Protein AF-A0A927GPP3-F1 (afdb_monomer_lite)

Foldseek 3Di:
DDDDPPPPDDDPPVVPPQPDPDDGDDDPVVCVVCPPQAADPVPRDGDD

pLDDT: mean 73.29, std 16.12, range [48.59, 95.25]

Sequence (48 aa):
MSQPLDSVTAGHTPEDQDRDVPGAAWSFETKQIHAGAVPDPATGARAV

Structure (mmCIF, N/CA/C/O backbone):
data_AF-A0A927GPP3-F1
#
_entry.id   AF-A0A927GPP3-F1
#
loop_
_atom_site.group_PDB
_atom_site.id
_atom_site.type_symbol
_atom_site.label_atom_id
_atom_site.label_alt_id
_atom_site.label_comp_id
_atom_site.label_asym_id
_atom_site.label_entity_id
_atom_site.label_seq_id
_atom_site.pdbx_PDB_ins_code
_atom_site.Cartn_x
_atom_site.Cartn_y
_atom_site.Cartn_z
_atom_site.occupancy
_atom_site.B_iso_or_equiv
_atom_site.auth_seq_id
_atom_site.auth_comp_id
_atom_site.auth_asym_id
_atom_site.auth_atom_id
_atom_site.pdbx_PDB_model_num
ATOM 1 N N . MET A 1 1 ? -22.017 31.797 22.609 1.00 48.59 1 MET A N 1
ATOM 2 C CA . MET A 1 1 ? -22.321 30.352 22.619 1.00 48.59 1 MET A CA 1
ATOM 3 C C . MET A 1 1 ? -20.992 29.618 22.746 1.00 48.59 1 MET A C 1
ATOM 5 O O . MET A 1 1 ? -20.335 29.430 21.736 1.00 48.59 1 MET A O 1
ATOM 9 N N . SER A 1 2 ? -20.548 29.308 23.968 1.00 68.00 2 SER A N 1
ATOM 10 C CA . SER A 1 2 ? -19.347 28.490 24.202 1.00 68.00 2 SER A CA 1
ATOM 11 C C . SER A 1 2 ? -19.814 27.116 24.641 1.00 68.00 2 SER A C 1
ATOM 13 O O . SER A 1 2 ? -20.471 27.008 25.674 1.00 68.00 2 SER A O 1
ATOM 15 N N . GLN A 1 3 ? -19.543 26.092 23.838 1.00 63.22 3 GLN A N 1
ATOM 16 C CA . GLN A 1 3 ? -19.768 24.722 24.283 1.00 63.22 3 GLN A CA 1
ATOM 17 C C . GLN A 1 3 ? -18.655 24.329 25.273 1.00 63.22 3 GLN A C 1
ATOM 19 O O . GLN A 1 3 ? -17.495 24.667 25.024 1.00 63.22 3 GLN A O 1
ATOM 24 N N . PRO A 1 4 ? -18.991 23.679 26.401 1.00 65.12 4 PRO A N 1
ATOM 25 C CA . PRO A 1 4 ? -18.009 23.217 27.377 1.00 65.12 4 PRO A CA 1
ATOM 26 C C . PRO A 1 4 ? -17.213 22.034 26.808 1.00 65.12 4 PRO A C 1
ATOM 28 O O . PRO A 1 4 ? -17.773 21.162 26.149 1.00 65.12 4 PRO A O 1
ATOM 31 N N . LEU A 1 5 ? -15.903 22.008 27.059 1.00 65.00 5 LEU A N 1
ATOM 32 C CA . LEU A 1 5 ? -14.962 20.999 26.546 1.00 65.00 5 LEU A CA 1
ATOM 33 C C . LEU A 1 5 ? -15.069 19.641 27.278 1.00 65.00 5 LEU A C 1
ATOM 35 O O . LEU A 1 5 ? -14.290 18.729 27.014 1.00 65.00 5 LEU A O 1
ATOM 39 N N . ASP A 1 6 ? -16.056 19.475 28.159 1.00 59.50 6 ASP A N 1
ATOM 40 C CA . ASP A 1 6 ? -16.207 18.329 29.064 1.00 59.50 6 ASP A CA 1
ATOM 41 C C . ASP A 1 6 ? -16.971 17.136 28.451 1.00 59.50 6 ASP A C 1
ATOM 43 O O . ASP A 1 6 ? -17.684 16.415 29.144 1.00 59.50 6 ASP A O 1
ATOM 47 N N . SER A 1 7 ? -16.876 16.908 27.137 1.00 57.56 7 SER A N 1
ATOM 48 C CA . SER A 1 7 ? -17.506 15.743 26.476 1.00 57.56 7 SER A CA 1
ATOM 49 C C . SER A 1 7 ? -16.550 14.885 25.647 1.00 57.56 7 SER A C 1
ATOM 51 O O . SER A 1 7 ? -16.985 14.024 24.889 1.00 57.56 7 SER A O 1
ATOM 53 N N . VAL A 1 8 ? -15.240 15.052 25.834 1.00 64.25 8 VAL A N 1
ATOM 54 C CA . VAL A 1 8 ? -14.224 14.123 25.320 1.00 64.25 8 VAL A CA 1
ATOM 55 C C . VAL A 1 8 ? -13.714 13.278 26.481 1.00 64.25 8 VAL A C 1
ATOM 57 O O . VAL A 1 8 ? -12.643 13.520 27.021 1.00 64.25 8 VAL A O 1
ATOM 60 N N . THR A 1 9 ? -14.483 12.278 26.906 1.00 65.25 9 THR A N 1
ATOM 61 C CA . THR A 1 9 ? -13.868 11.103 27.528 1.00 65.25 9 THR A CA 1
ATOM 62 C C . THR A 1 9 ? -14.751 9.868 27.402 1.00 65.25 9 THR A C 1
ATOM 64 O O . THR A 1 9 ? -15.970 9.941 27.524 1.00 65.25 9 THR A O 1
ATOM 67 N N . 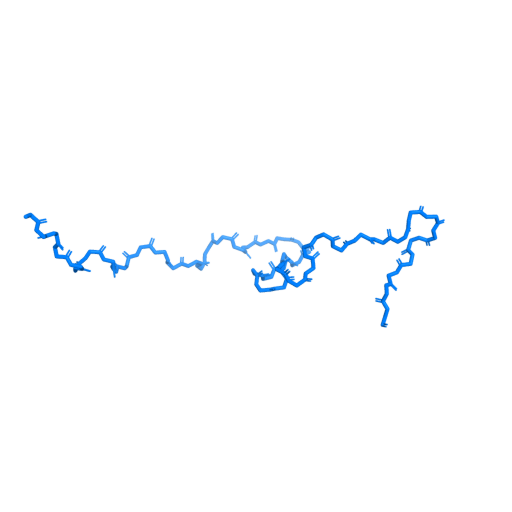ALA A 1 10 ? -14.068 8.741 27.212 1.00 56.34 10 ALA A N 1
ATOM 68 C CA . ALA A 1 10 ? -14.521 7.371 27.426 1.00 56.34 10 ALA A CA 1
ATOM 69 C C . ALA A 1 10 ? -15.492 6.766 26.395 1.00 56.34 10 ALA A C 1
ATOM 71 O O . ALA A 1 10 ? -16.695 6.661 26.614 1.00 56.34 10 ALA A O 1
ATOM 72 N N . GLY A 1 11 ? -14.925 6.244 25.301 1.00 48.59 11 GLY A N 1
ATOM 73 C CA . GLY A 1 11 ? -15.658 5.349 24.402 1.00 48.59 11 GLY A CA 1
ATOM 74 C C . GLY A 1 11 ? -14.857 4.697 23.276 1.00 48.59 11 GLY A C 1
ATOM 75 O O . GLY A 1 11 ? -15.445 4.362 22.258 1.00 48.59 11 GLY A O 1
ATOM 76 N N . HIS A 1 12 ? -13.538 4.533 23.401 1.00 52.47 12 HIS A N 1
ATOM 77 C CA . HIS A 1 12 ? -12.795 3.646 22.503 1.00 52.47 12 HIS A CA 1
ATOM 78 C C . HIS A 1 12 ? -11.595 3.075 23.252 1.00 52.47 12 HIS A C 1
ATOM 80 O O . HIS A 1 12 ? -10.481 3.574 23.136 1.00 52.47 12 HIS A O 1
ATOM 86 N N . THR A 1 13 ? -11.817 2.035 24.052 1.00 53.97 13 THR A N 1
ATOM 87 C CA . THR A 1 13 ? -10.728 1.107 24.358 1.00 53.97 13 THR A CA 1
ATOM 88 C C . THR A 1 13 ? -10.464 0.349 23.051 1.00 53.97 13 THR A C 1
ATOM 90 O O . THR A 1 13 ? -11.352 -0.386 22.623 1.00 53.97 13 THR A O 1
ATOM 93 N N . PRO A 1 14 ? -9.327 0.524 22.350 1.00 59.34 14 PRO A N 1
ATOM 94 C CA . PRO A 1 14 ? -9.054 -0.190 21.097 1.00 59.34 14 PRO A CA 1
ATOM 95 C C . PRO A 1 14 ? -8.743 -1.686 21.310 1.00 59.34 14 PRO A C 1
ATOM 97 O O . PRO A 1 14 ? -8.077 -2.297 20.488 1.00 59.34 14 PRO A O 1
ATOM 100 N N . GLU A 1 15 ? -9.197 -2.302 22.403 1.00 57.47 15 GLU A N 1
ATOM 101 C CA . GLU A 1 15 ? -8.751 -3.641 22.820 1.00 57.47 15 GLU A CA 1
ATOM 102 C C . GLU A 1 15 ? -9.449 -4.813 22.112 1.00 57.47 15 GLU A C 1
ATOM 104 O O . GLU A 1 15 ? -9.208 -5.962 22.467 1.00 57.47 15 GLU A O 1
ATOM 109 N N . ASP A 1 16 ? -10.253 -4.572 21.071 1.00 55.75 16 ASP A N 1
ATOM 110 C CA . ASP A 1 16 ? -10.876 -5.659 20.296 1.00 55.75 16 ASP A CA 1
ATOM 111 C C . ASP A 1 16 ? -11.025 -5.343 18.795 1.00 55.75 16 ASP A C 1
ATOM 113 O O . ASP A 1 16 ? -12.035 -5.671 18.186 1.00 55.75 16 ASP A O 1
ATOM 117 N N . GLN A 1 17 ? -10.046 -4.675 18.173 1.00 54.44 17 GLN A N 1
ATOM 118 C CA . GLN A 1 17 ? -10.014 -4.539 16.699 1.00 54.44 17 GLN A CA 1
ATOM 119 C C . GLN A 1 17 ? -8.868 -5.329 16.039 1.00 54.44 17 GLN A C 1
ATOM 121 O O . GLN A 1 17 ? -8.951 -5.623 14.853 1.00 54.44 17 GLN A O 1
ATOM 126 N N . ASP A 1 18 ? -7.858 -5.762 16.806 1.00 54.38 18 ASP A N 1
ATOM 127 C CA . ASP A 1 18 ? -6.648 -6.425 16.289 1.00 54.38 18 ASP A CA 1
ATOM 128 C C . ASP A 1 18 ? -6.498 -7.886 16.759 1.00 54.38 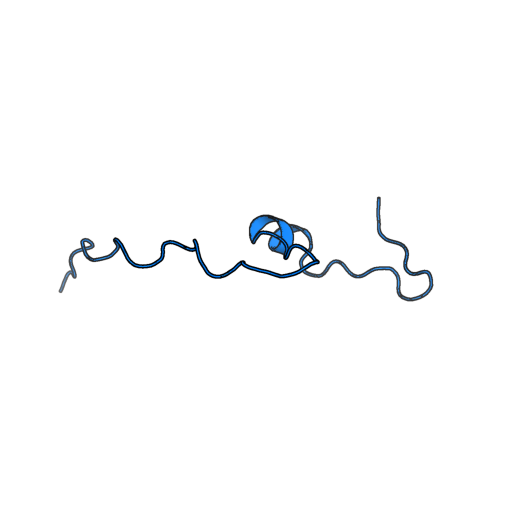18 ASP A C 1
ATOM 130 O O . ASP A 1 18 ? -5.388 -8.380 16.967 1.00 54.38 18 ASP A O 1
ATOM 134 N N . ARG A 1 19 ? -7.596 -8.644 16.901 1.00 58.88 19 ARG A N 1
ATOM 135 C CA . ARG A 1 19 ? -7.493 -10.120 16.869 1.00 58.88 19 ARG A CA 1
ATOM 136 C C . ARG A 1 19 ? -7.289 -10.580 15.420 1.00 58.88 19 ARG A C 1
ATOM 138 O O . ARG A 1 19 ? -8.110 -11.298 14.858 1.00 58.88 19 ARG A O 1
ATOM 145 N N . ASP A 1 20 ? -6.190 -10.124 14.826 1.00 57.81 20 ASP A N 1
ATOM 146 C CA . ASP A 1 20 ? -5.734 -10.494 13.493 1.00 57.81 20 ASP A CA 1
ATOM 147 C C . ASP A 1 20 ? -5.045 -11.863 13.572 1.00 57.81 20 ASP A C 1
ATOM 149 O O . ASP A 1 20 ? -4.027 -12.066 14.241 1.00 57.81 20 ASP A O 1
ATOM 153 N N . VAL A 1 21 ? -5.660 -12.840 12.918 1.00 56.94 21 VAL A N 1
ATOM 154 C CA . VAL A 1 21 ? -5.099 -14.171 12.680 1.00 56.94 21 VAL A CA 1
ATOM 155 C C . VAL A 1 21 ? -3.988 -14.039 11.612 1.00 56.94 21 VAL A C 1
ATOM 157 O O . VAL A 1 21 ? -3.829 -13.006 10.973 1.00 56.94 21 VAL A O 1
ATOM 160 N N . PRO A 1 22 ? -3.180 -15.080 11.396 1.00 48.62 22 PRO A N 1
ATOM 161 C CA . PRO A 1 22 ? -1.724 -14.994 11.454 1.00 48.62 22 PRO A CA 1
ATOM 162 C C . PRO A 1 22 ? -1.108 -14.072 10.376 1.00 48.62 22 PRO A C 1
ATOM 164 O O . PRO A 1 22 ? -1.048 -14.424 9.198 1.00 48.62 22 PRO A O 1
ATOM 167 N N . GLY A 1 23 ? -0.577 -12.926 10.811 1.00 56.44 23 GLY A N 1
ATOM 168 C CA . GLY A 1 23 ? 0.105 -11.949 9.953 1.00 56.44 23 GLY A CA 1
ATOM 169 C C . GLY A 1 23 ? 0.041 -10.540 10.534 1.00 56.44 23 GLY A C 1
ATOM 170 O O . GLY A 1 23 ? -0.429 -9.638 9.855 1.00 56.44 23 GLY A O 1
ATOM 171 N N . ALA A 1 24 ? 0.450 -10.395 11.801 1.00 68.31 24 ALA A N 1
ATOM 172 C CA . ALA A 1 24 ? 0.321 -9.197 12.637 1.00 68.31 24 ALA A CA 1
ATOM 173 C C . ALA A 1 24 ? 0.275 -7.880 11.843 1.00 68.31 24 ALA A C 1
ATOM 175 O O . ALA A 1 24 ? 1.284 -7.428 11.289 1.00 68.31 24 ALA A O 1
ATOM 176 N N . ALA A 1 25 ? -0.908 -7.269 11.802 1.00 77.06 25 ALA A N 1
ATOM 177 C CA . ALA A 1 25 ? -1.095 -5.967 11.195 1.00 77.06 25 ALA A CA 1
ATOM 178 C C . ALA A 1 25 ? -0.185 -4.932 11.877 1.00 77.06 25 ALA A C 1
ATOM 180 O O . ALA A 1 25 ? -0.022 -4.914 13.096 1.00 77.06 25 ALA A O 1
ATOM 181 N N . TRP A 1 26 ? 0.436 -4.059 11.083 1.00 84.75 26 TRP A N 1
ATOM 182 C CA . TRP A 1 26 ? 1.293 -3.000 11.613 1.00 84.75 26 TRP A CA 1
ATOM 183 C C . TRP A 1 26 ? 0.522 -2.032 12.514 1.00 84.75 26 TRP A C 1
ATOM 185 O O . TRP A 1 26 ? -0.576 -1.582 12.159 1.00 84.75 26 TRP A O 1
ATOM 195 N N . SER A 1 27 ? 1.169 -1.619 13.607 1.00 89.69 27 SER A N 1
ATOM 196 C CA . SER A 1 27 ? 0.730 -0.491 14.426 1.00 89.69 27 SER A CA 1
ATOM 197 C C . SER A 1 27 ? 0.630 0.785 13.588 1.00 89.69 27 SER A C 1
ATOM 199 O O . SER A 1 27 ? 1.318 0.948 12.573 1.00 89.69 27 SER A O 1
ATOM 201 N N . PHE A 1 28 ? -0.218 1.717 14.023 1.00 88.31 28 PHE A N 1
ATOM 202 C CA . PHE A 1 28 ? -0.440 2.984 13.325 1.00 88.31 28 PHE A CA 1
ATOM 203 C C . PHE A 1 28 ? 0.867 3.747 13.061 1.00 88.31 28 PHE A C 1
ATOM 205 O O . PHE A 1 28 ? 1.113 4.148 11.925 1.00 88.31 28 PHE A O 1
ATOM 212 N N . GLU A 1 29 ? 1.740 3.881 14.062 1.00 91.25 29 GLU A N 1
ATOM 213 C CA . GLU A 1 29 ? 3.041 4.551 13.911 1.00 91.25 29 GLU A CA 1
ATOM 214 C C . GLU A 1 29 ? 3.910 3.892 12.828 1.00 91.25 29 GLU A C 1
ATOM 216 O O . GLU A 1 29 ? 4.502 4.574 11.993 1.00 91.25 29 GLU A O 1
ATOM 221 N 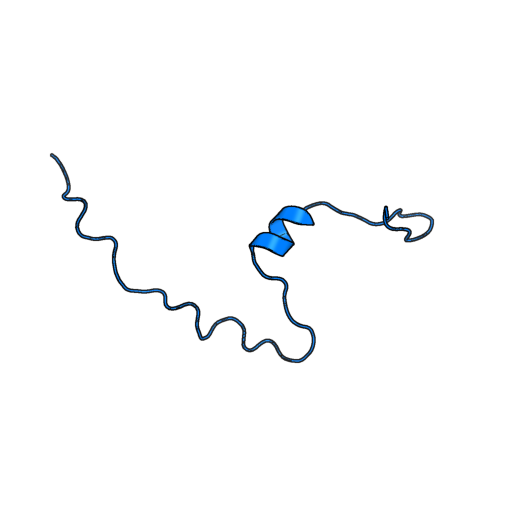N . THR A 1 30 ? 3.925 2.558 12.771 1.00 90.44 30 THR A N 1
ATOM 222 C CA . THR A 1 30 ? 4.667 1.807 11.751 1.00 90.44 30 THR A CA 1
ATOM 223 C C . THR A 1 30 ? 4.089 2.028 10.357 1.00 90.44 30 THR A C 1
ATOM 225 O O . THR A 1 30 ? 4.851 2.176 9.401 1.00 90.44 30 THR A O 1
ATOM 228 N N . LYS A 1 31 ? 2.760 2.112 10.221 1.00 89.25 31 LYS A N 1
ATOM 229 C CA . LYS A 1 31 ? 2.114 2.442 8.943 1.00 89.25 31 LYS A CA 1
ATOM 230 C C . LYS A 1 31 ? 2.507 3.838 8.455 1.00 89.25 31 LYS A C 1
ATOM 232 O O . LYS A 1 31 ? 2.751 3.985 7.265 1.00 89.25 31 LYS A O 1
ATOM 237 N N . GLN A 1 32 ? 2.626 4.829 9.346 1.00 92.06 32 GLN A N 1
ATOM 238 C CA . GLN A 1 32 ? 3.036 6.189 8.965 1.00 92.06 32 GLN A CA 1
ATOM 239 C C . GLN A 1 32 ? 4.453 6.228 8.378 1.00 92.06 32 GLN A C 1
ATOM 241 O O . GLN A 1 32 ? 4.673 6.870 7.357 1.00 92.06 32 GLN A O 1
ATOM 246 N N . ILE A 1 33 ? 5.400 5.498 8.978 1.00 90.06 33 ILE A N 1
ATOM 247 C CA . ILE A 1 33 ? 6.798 5.443 8.512 1.00 90.06 33 ILE A CA 1
ATOM 248 C C . ILE A 1 33 ? 6.906 4.820 7.111 1.00 90.06 33 ILE A C 1
ATOM 250 O O . ILE A 1 33 ? 7.724 5.247 6.301 1.00 90.06 33 ILE A O 1
ATOM 254 N N . HIS A 1 34 ? 6.082 3.811 6.822 1.00 88.19 34 HIS A N 1
ATOM 255 C CA . HIS A 1 34 ? 6.164 3.024 5.586 1.00 88.19 34 HIS A CA 1
ATOM 256 C C . HIS A 1 34 ? 5.120 3.426 4.535 1.00 88.19 34 HIS A C 1
ATOM 258 O O . HIS A 1 34 ? 5.022 2.786 3.485 1.00 88.19 34 HIS A O 1
ATOM 264 N N . ALA A 1 35 ? 4.330 4.469 4.796 1.00 88.06 35 ALA A N 1
ATOM 265 C CA . ALA A 1 35 ? 3.331 4.953 3.860 1.00 88.06 35 ALA A CA 1
ATOM 266 C C . ALA A 1 35 ? 4.008 5.404 2.556 1.00 88.06 35 ALA A C 1
ATOM 268 O O . ALA A 1 35 ? 4.872 6.276 2.552 1.00 88.06 35 ALA A O 1
ATOM 269 N N . GLY A 1 36 ? 3.624 4.785 1.437 1.00 87.50 36 GLY A N 1
ATOM 270 C CA . GLY A 1 36 ? 4.185 5.094 0.119 1.00 87.50 36 GLY A CA 1
ATOM 271 C C . GLY A 1 36 ? 5.548 4.457 -0.176 1.00 87.50 36 GLY A C 1
ATOM 272 O O . GLY A 1 36 ? 6.068 4.653 -1.271 1.00 87.50 36 GLY A O 1
ATOM 273 N N . ALA A 1 37 ? 6.112 3.662 0.740 1.00 90.69 37 AL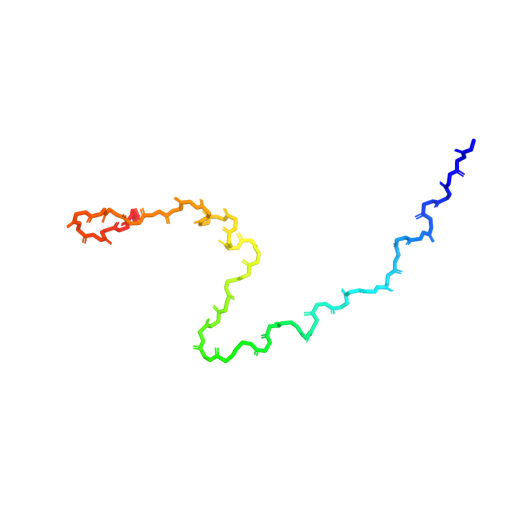A A N 1
ATOM 274 C CA . ALA A 1 37 ? 7.297 2.867 0.444 1.00 90.69 37 ALA A CA 1
ATOM 275 C C . ALA A 1 37 ? 6.928 1.725 -0.517 1.00 90.69 37 ALA A C 1
ATOM 277 O O . ALA A 1 37 ? 6.211 0.791 -0.150 1.00 90.69 37 ALA A O 1
ATOM 278 N N . VAL A 1 38 ? 7.430 1.797 -1.750 1.00 90.62 38 VAL A N 1
ATOM 279 C CA . VAL 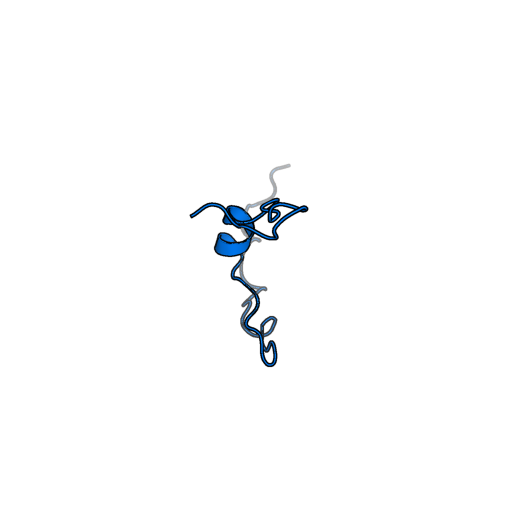A 1 38 ? 7.228 0.777 -2.787 1.00 90.62 38 VAL A CA 1
ATOM 280 C C . VAL A 1 38 ? 8.592 0.192 -3.165 1.00 90.62 38 VAL A C 1
ATOM 282 O O . VAL A 1 38 ? 9.535 0.960 -3.361 1.00 90.62 38 VAL A O 1
ATOM 285 N N . PRO A 1 39 ? 8.739 -1.144 -3.232 1.00 90.38 39 PRO A N 1
ATOM 286 C CA . PRO A 1 39 ? 9.971 -1.764 -3.712 1.00 90.38 39 PRO A CA 1
ATOM 287 C C . PRO A 1 39 ? 10.227 -1.426 -5.187 1.00 90.38 39 PRO A C 1
ATOM 289 O O . PRO A 1 39 ? 9.295 -1.130 -5.934 1.00 90.38 39 PRO A O 1
ATOM 292 N N . ASP A 1 40 ? 11.485 -1.506 -5.618 1.00 92.69 40 ASP A N 1
ATOM 293 C CA . ASP A 1 40 ? 11.849 -1.302 -7.022 1.00 92.69 40 ASP A CA 1
ATOM 294 C C . ASP A 1 40 ? 11.056 -2.262 -7.940 1.00 92.69 40 ASP A C 1
ATOM 296 O O . ASP A 1 40 ? 11.072 -3.472 -7.709 1.00 92.69 40 ASP A O 1
ATOM 300 N N . PRO A 1 41 ? 10.364 -1.775 -8.986 1.00 90.81 41 PRO A N 1
ATOM 301 C CA . PRO A 1 41 ? 9.493 -2.618 -9.805 1.00 90.81 41 PRO A CA 1
ATOM 302 C C . PRO A 1 41 ? 10.248 -3.609 -10.702 1.00 90.81 41 PRO A C 1
ATOM 304 O O . PRO A 1 41 ? 9.648 -4.583 -11.151 1.00 90.81 41 PRO A O 1
ATOM 307 N N . ALA A 1 42 ? 11.536 -3.380 -10.982 1.00 95.25 42 ALA A N 1
ATOM 308 C CA . ALA A 1 42 ? 12.331 -4.258 -11.838 1.00 95.25 42 ALA A CA 1
ATOM 309 C C . ALA A 1 42 ? 12.985 -5.418 -11.062 1.00 95.25 42 ALA A C 1
ATOM 311 O O . ALA A 1 42 ? 13.172 -6.499 -11.615 1.00 95.25 42 ALA A O 1
ATOM 312 N N . THR A 1 43 ? 13.333 -5.205 -9.792 1.00 94.31 43 THR A N 1
ATOM 313 C CA . THR A 1 43 ? 14.148 -6.124 -8.975 1.00 94.31 43 THR A CA 1
ATOM 314 C C . THR A 1 43 ? 13.496 -6.528 -7.656 1.00 94.31 43 THR A C 1
ATOM 316 O O . THR A 1 43 ? 13.937 -7.480 -7.018 1.00 94.31 43 THR A O 1
ATOM 319 N N . GLY A 1 44 ? 12.460 -5.814 -7.217 1.00 90.12 44 GLY A N 1
ATOM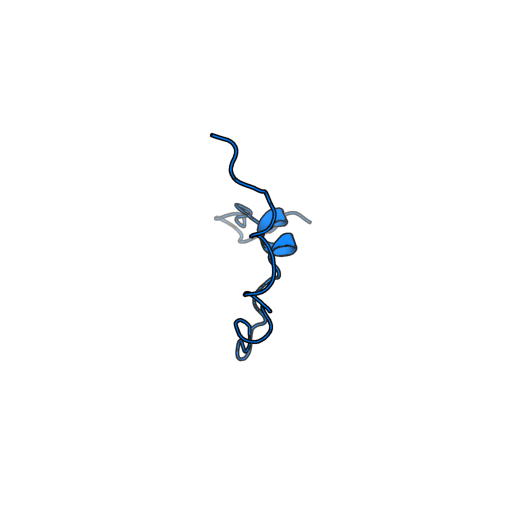 320 C CA . GLY A 1 44 ? 11.829 -6.004 -5.913 1.00 90.12 44 GLY A CA 1
ATOM 321 C C . GLY A 1 44 ? 12.667 -5.507 -4.730 1.00 90.12 44 GLY A C 1
ATOM 322 O O . GLY A 1 44 ? 12.298 -5.757 -3.580 1.00 90.12 44 GLY A O 1
ATOM 323 N N . ALA A 1 45 ? 13.786 -4.819 -4.974 1.00 92.44 45 ALA A N 1
ATOM 324 C CA . ALA A 1 45 ? 14.676 -4.356 -3.918 1.00 92.44 45 ALA A CA 1
ATOM 325 C C . ALA A 1 45 ? 14.017 -3.282 -3.033 1.00 92.44 45 ALA A C 1
ATOM 327 O O . ALA A 1 45 ? 13.262 -2.429 -3.504 1.00 92.44 45 ALA A O 1
ATOM 328 N N . ARG A 1 46 ? 14.338 -3.306 -1.735 1.00 88.31 46 ARG A N 1
ATOM 329 C CA . ARG A 1 46 ? 14.003 -2.252 -0.768 1.00 88.31 46 ARG A CA 1
ATOM 330 C C . ARG A 1 46 ? 15.287 -1.527 -0.373 1.00 88.31 46 ARG A C 1
ATOM 332 O O . ARG A 1 46 ? 16.326 -2.172 -0.257 1.00 88.31 46 ARG A O 1
ATOM 339 N N . ALA A 1 47 ? 15.212 -0.211 -0.183 1.00 79.25 47 ALA A N 1
ATOM 340 C CA . ALA A 1 47 ? 16.325 0.548 0.384 1.00 79.25 47 ALA A CA 1
ATOM 341 C C . ALA A 1 47 ? 16.627 0.033 1.805 1.00 79.25 47 ALA A C 1
ATOM 343 O O . ALA A 1 47 ? 15.687 -0.243 2.558 1.00 79.25 47 ALA A O 1
ATOM 344 N N . VAL A 1 48 ? 17.915 -0.126 2.126 1.00 70.12 48 VAL A N 1
ATOM 345 C CA . VAL A 1 48 ? 18.425 -0.631 3.414 1.00 70.12 48 VAL A CA 1
ATOM 346 C C . VAL A 1 48 ? 19.223 0.427 4.154 1.00 70.12 48 VAL A C 1
ATOM 348 O O . VAL A 1 48 ? 19.851 1.266 3.469 1.00 70.12 48 VAL A O 1
#

Organism: Streptomyces globisporus (NCBI:txid1908)

Radius of gyration: 19.26 Å; chains: 1; bounding box: 41×45×41 Å

Secondary structure (DSSP, 8-state):
----STT--S----TTS----SS-PPPHHHHHHHTT----TTT-----